Protein AF-A0A7X8R352-F1 (afdb_monomer_lite)

Foldseek 3Di:
DCLVVVVLVVLLVVLVVVLVVLVVVLVPQDPVDPVNVVSNVLSVVLNVLSVVCSVVVDVVSVVVSVVVVVVVVVVVVVVVVVVVVVVVVVVVVVD

Structure (mmCIF, N/CA/C/O backbone):
data_AF-A0A7X8R352-F1
#
_entry.id   AF-A0A7X8R352-F1
#
loop_
_atom_site.group_PDB
_atom_site.id
_atom_site.type_symbol
_atom_site.label_atom_id
_atom_site.label_alt_id
_atom_site.label_comp_id
_atom_site.label_asym_id
_atom_site.label_entity_id
_atom_site.label_seq_id
_atom_site.pdbx_PDB_ins_code
_atom_site.Cartn_x
_atom_site.Cartn_y
_atom_site.Cartn_z
_atom_site.occupancy
_atom_site.B_iso_or_equiv
_atom_site.auth_seq_id
_atom_site.auth_comp_id
_atom_site.auth_asym_id
_atom_site.auth_atom_id
_atom_site.pdbx_PDB_model_num
ATOM 1 N N . ARG A 1 1 ? -7.153 -9.400 12.712 1.00 75.75 1 ARG A N 1
ATOM 2 C CA . ARG A 1 1 ? -6.771 -9.802 14.095 1.00 75.75 1 ARG A CA 1
ATOM 3 C C . ARG A 1 1 ? -7.009 -8.711 15.142 1.00 75.75 1 ARG A C 1
ATOM 5 O O . ARG A 1 1 ? -7.952 -8.860 15.894 1.00 75.75 1 ARG A O 1
ATOM 12 N N . ALA A 1 2 ? -6.249 -7.605 15.206 1.00 90.38 2 ALA A N 1
ATOM 13 C CA . ALA A 1 2 ? -6.448 -6.593 16.269 1.00 90.38 2 ALA A CA 1
ATOM 14 C C . ALA A 1 2 ? -7.860 -5.957 16.268 1.00 90.38 2 ALA A C 1
ATOM 16 O O . ALA A 1 2 ? -8.429 -5.707 17.324 1.00 90.38 2 ALA A O 1
ATOM 17 N N . ILE A 1 3 ? -8.453 -5.776 15.080 1.00 90.50 3 ILE A N 1
ATOM 18 C CA . ILE A 1 3 ? -9.850 -5.339 14.914 1.00 90.50 3 ILE A CA 1
ATOM 19 C C . ILE A 1 3 ? -10.835 -6.353 15.522 1.00 90.50 3 ILE A C 1
ATOM 21 O O . ILE A 1 3 ? -11.704 -5.969 16.299 1.00 90.50 3 ILE A O 1
ATOM 25 N N . GLU A 1 4 ? -10.675 -7.647 15.225 1.00 90.75 4 GLU A N 1
ATOM 26 C CA . GLU A 1 4 ? -11.508 -8.731 15.779 1.00 90.75 4 GLU A CA 1
ATOM 27 C C . GLU A 1 4 ? -11.370 -8.837 17.307 1.00 90.75 4 GLU A C 1
ATOM 29 O O . GLU A 1 4 ? -12.351 -9.057 18.015 1.00 90.75 4 GLU A O 1
ATOM 34 N N . GLU A 1 5 ? -10.154 -8.623 17.818 1.00 94.25 5 GLU A N 1
ATOM 35 C CA . GLU A 1 5 ? -9.826 -8.577 19.249 1.00 94.25 5 GLU A CA 1
ATOM 36 C C . GLU A 1 5 ? -10.331 -7.293 19.938 1.00 94.25 5 GLU A C 1
ATOM 38 O O . GLU A 1 5 ? -10.216 -7.167 21.157 1.00 94.25 5 GLU A O 1
ATOM 43 N N . LYS A 1 6 ? -10.909 -6.347 19.181 1.00 92.12 6 LYS A N 1
ATOM 44 C CA . LYS A 1 6 ? -11.345 -5.013 19.633 1.00 92.12 6 LYS A CA 1
ATOM 45 C C . LYS A 1 6 ? -10.222 -4.159 20.233 1.00 92.12 6 LYS A C 1
ATOM 47 O O . LYS A 1 6 ? -10.490 -3.197 20.953 1.00 92.12 6 LYS A O 1
ATOM 52 N N . ASP A 1 7 ? -8.971 -4.461 19.897 1.00 95.81 7 ASP A N 1
ATOM 53 C CA . ASP A 1 7 ? -7.811 -3.646 20.247 1.00 95.81 7 ASP A CA 1
ATOM 54 C C . ASP A 1 7 ? -7.630 -2.536 19.201 1.00 95.81 7 ASP A C 1
ATOM 56 O O . ASP A 1 7 ? -6.901 -2.654 18.211 1.00 95.81 7 ASP A O 1
ATOM 60 N N . ILE A 1 8 ? -8.377 -1.452 19.410 1.00 94.62 8 ILE A N 1
ATOM 61 C CA . ILE A 1 8 ? -8.482 -0.31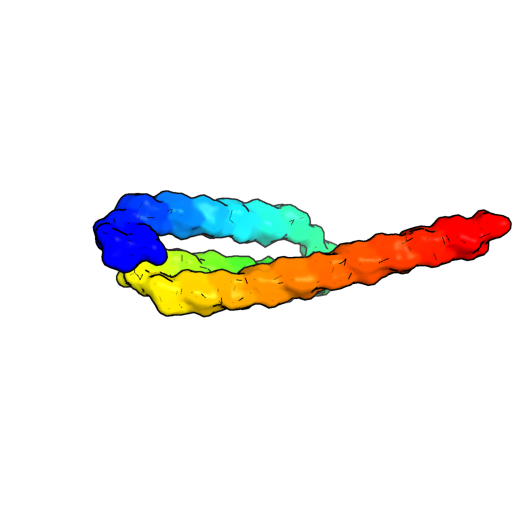7 18.487 1.00 94.62 8 ILE A CA 1
ATOM 62 C C . ILE A 1 8 ? -7.147 0.411 18.324 1.00 94.62 8 ILE A C 1
ATOM 64 O O . ILE A 1 8 ? -6.806 0.790 17.200 1.00 94.62 8 ILE A O 1
ATOM 68 N N . GLN A 1 9 ? -6.396 0.586 19.417 1.00 96.44 9 GLN A N 1
ATOM 69 C CA . GLN A 1 9 ? -5.108 1.277 19.392 1.00 96.44 9 GLN A CA 1
ATOM 70 C C . GLN A 1 9 ? -4.097 0.467 18.586 1.00 96.44 9 GLN A C 1
ATOM 72 O O . GLN A 1 9 ? -3.519 0.971 17.630 1.00 96.44 9 GLN A O 1
ATOM 77 N N . LYS A 1 10 ? -3.965 -0.827 18.886 1.00 97.19 10 LYS A N 1
ATOM 78 C CA . LYS A 1 10 ? -3.053 -1.702 18.149 1.00 97.19 10 LYS A CA 1
ATOM 79 C C . LYS A 1 10 ? -3.449 -1.849 16.683 1.00 97.19 10 LYS A C 1
ATOM 81 O O . LYS A 1 10 ? -2.577 -1.972 15.824 1.00 97.19 10 LYS A O 1
ATOM 86 N N . ALA A 1 11 ? -4.746 -1.872 16.369 1.00 96.94 11 ALA A N 1
ATOM 87 C CA . ALA A 1 11 ? -5.206 -1.859 14.983 1.00 96.94 11 ALA A CA 1
ATOM 88 C C . ALA A 1 11 ? -4.749 -0.581 14.265 1.00 96.94 11 ALA A C 1
ATOM 90 O O . ALA A 1 11 ? -4.186 -0.672 13.180 1.00 96.94 11 ALA A O 1
ATOM 91 N N . HIS A 1 12 ? -4.938 0.581 14.894 1.00 97.62 12 HIS A N 1
ATOM 92 C CA . HIS A 1 12 ? -4.488 1.863 14.360 1.00 97.62 12 HIS A CA 1
ATOM 93 C C . HIS A 1 12 ? -2.972 1.895 14.137 1.00 97.62 12 HIS A C 1
ATOM 95 O O . HIS A 1 12 ? -2.543 2.146 13.016 1.00 97.62 12 HIS A O 1
ATOM 101 N N . ASP A 1 13 ? -2.174 1.549 15.150 1.00 98.12 13 ASP A N 1
ATOM 102 C CA . ASP A 1 13 ? -0.708 1.589 15.076 1.00 98.12 13 ASP A CA 1
ATOM 103 C C . ASP A 1 13 ? -0.160 0.702 13.942 1.00 98.12 13 ASP A C 1
ATOM 105 O O . ASP A 1 13 ? 0.775 1.073 13.232 1.00 98.12 13 ASP A O 1
ATOM 109 N N . ASN A 1 14 ? -0.761 -0.476 13.737 1.00 97.50 14 ASN A N 1
ATOM 110 C CA . ASN A 1 14 ? -0.373 -1.366 12.643 1.00 97.50 14 ASN A CA 1
ATOM 111 C C . ASN A 1 14 ? -0.754 -0.813 11.264 1.00 97.50 14 ASN A C 1
ATOM 113 O O . ASN A 1 14 ? 0.002 -1.019 10.316 1.00 97.50 14 ASN A O 1
ATOM 117 N N . ILE A 1 15 ? -1.906 -0.147 11.144 1.00 97.81 15 ILE A N 1
ATOM 118 C CA . ILE A 1 15 ? -2.339 0.453 9.877 1.00 97.81 15 ILE A CA 1
ATOM 119 C C . ILE A 1 15 ? -1.446 1.645 9.523 1.00 97.81 15 ILE A C 1
ATOM 121 O O . ILE A 1 15 ? -0.936 1.680 8.408 1.00 97.81 15 ILE A O 1
ATOM 125 N N . ILE A 1 16 ? -1.148 2.532 10.480 1.00 98.19 16 ILE A N 1
ATOM 126 C CA . ILE A 1 16 ? -0.212 3.653 10.272 1.00 98.19 16 ILE A CA 1
ATOM 127 C C . ILE A 1 16 ? 1.147 3.144 9.790 1.00 98.19 16 ILE A C 1
ATOM 129 O O . ILE A 1 16 ? 1.696 3.637 8.813 1.00 98.19 16 ILE A O 1
ATOM 133 N N . ARG A 1 17 ? 1.660 2.071 10.399 1.00 98.25 17 ARG A N 1
ATOM 134 C CA . ARG A 1 17 ? 2.921 1.471 9.952 1.00 98.25 17 ARG A CA 1
ATOM 135 C C . ARG A 1 17 ? 2.868 0.962 8.505 1.00 98.25 17 ARG A C 1
ATOM 137 O O . ARG A 1 17 ? 3.891 0.969 7.823 1.00 98.25 17 ARG A O 1
ATOM 144 N N . ALA A 1 18 ? 1.723 0.457 8.050 1.00 97.94 18 ALA A N 1
ATOM 145 C CA . ALA A 1 18 ? 1.552 0.037 6.661 1.00 97.94 18 ALA A CA 1
ATOM 146 C C . ALA A 1 18 ? 1.492 1.246 5.712 1.00 97.94 18 ALA A C 1
ATOM 148 O O . ALA A 1 18 ? 2.123 1.211 4.655 1.00 97.94 18 ALA A O 1
ATOM 149 N N . GLU A 1 19 ? 0.799 2.316 6.111 1.00 98.38 19 GLU A N 1
ATOM 150 C CA . GLU A 1 19 ? 0.754 3.590 5.384 1.00 98.38 19 GLU A CA 1
ATOM 151 C C . GLU A 1 19 ? 2.161 4.192 5.224 1.00 98.38 19 GLU A C 1
ATOM 153 O O . GLU A 1 19 ? 2.550 4.538 4.110 1.00 98.38 19 GLU A O 1
ATOM 158 N N . ASP A 1 20 ? 2.974 4.210 6.287 1.00 98.50 20 ASP A N 1
ATOM 159 C CA . ASP A 1 20 ? 4.358 4.709 6.254 1.00 98.50 20 ASP A CA 1
ATOM 160 C C . ASP A 1 20 ? 5.222 3.979 5.209 1.00 98.50 20 ASP A C 1
ATOM 162 O O . ASP A 1 20 ? 5.986 4.599 4.467 1.00 98.50 20 ASP A O 1
ATOM 166 N N . ILE A 1 21 ? 5.086 2.651 5.111 1.00 98.06 21 ILE A N 1
ATOM 167 C CA . ILE A 1 21 ? 5.817 1.845 4.120 1.00 98.06 21 ILE A CA 1
ATOM 168 C C . ILE A 1 21 ? 5.384 2.213 2.697 1.00 98.06 21 ILE A C 1
ATOM 170 O O . ILE A 1 21 ? 6.229 2.349 1.812 1.00 98.06 21 ILE A O 1
ATOM 174 N N . LEU A 1 22 ? 4.079 2.371 2.462 1.00 98.00 22 LEU A N 1
ATOM 175 C CA . LEU A 1 22 ? 3.556 2.744 1.147 1.00 98.00 22 LEU A CA 1
ATOM 176 C C . LEU A 1 22 ? 3.970 4.165 0.754 1.00 98.00 22 LEU A C 1
ATOM 178 O O . LEU A 1 22 ? 4.308 4.399 -0.407 1.00 98.00 22 LEU A O 1
ATOM 182 N N . HIS A 1 23 ? 4.013 5.092 1.711 1.00 98.38 23 HIS A N 1
ATOM 183 C CA . HIS A 1 23 ? 4.556 6.428 1.492 1.00 98.38 23 HIS A CA 1
ATOM 184 C C . HIS A 1 23 ? 6.026 6.386 1.071 1.00 98.38 23 HIS A C 1
ATOM 186 O O . HIS A 1 23 ? 6.385 7.045 0.095 1.00 98.38 23 HIS A O 1
ATOM 192 N N . GLU A 1 24 ? 6.856 5.574 1.730 1.00 98.25 24 GLU A N 1
ATOM 193 C CA . GLU A 1 24 ? 8.263 5.406 1.350 1.00 98.25 24 GLU A CA 1
ATOM 194 C C . GLU A 1 24 ? 8.405 4.777 -0.047 1.00 98.25 24 GLU A C 1
ATOM 196 O O . GLU A 1 24 ? 9.190 5.241 -0.878 1.00 98.25 24 GLU A O 1
ATOM 201 N N . PHE A 1 25 ? 7.599 3.759 -0.365 1.00 97.38 25 PHE A N 1
ATOM 202 C CA . PHE A 1 25 ? 7.588 3.160 -1.704 1.00 97.38 25 PHE A CA 1
ATOM 203 C C . PHE A 1 25 ? 7.192 4.164 -2.779 1.00 97.38 25 PHE A C 1
ATOM 205 O O . PHE A 1 25 ? 7.801 4.177 -3.842 1.00 97.38 25 PHE A O 1
ATOM 212 N N . LYS A 1 26 ? 6.211 5.029 -2.508 1.00 97.62 26 LYS A N 1
ATOM 213 C CA . LYS A 1 26 ? 5.814 6.090 -3.435 1.00 97.62 26 LYS A CA 1
ATOM 214 C C . LYS A 1 26 ? 6.902 7.158 -3.584 1.00 97.62 26 LYS A C 1
ATOM 216 O O . LYS A 1 26 ? 7.164 7.597 -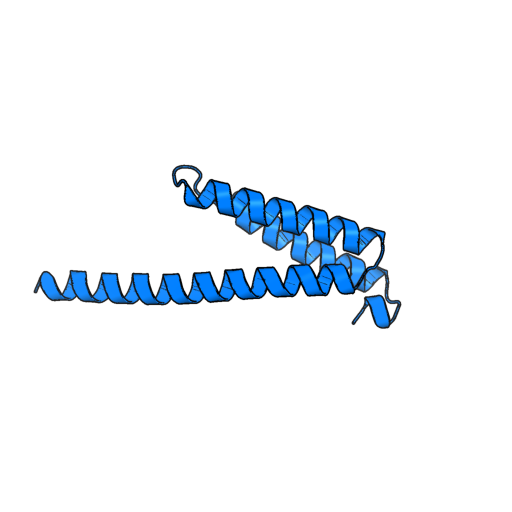4.701 1.00 97.62 26 LYS A O 1
ATOM 221 N N . ALA A 1 27 ? 7.534 7.571 -2.486 1.00 97.81 27 ALA A N 1
ATOM 222 C CA . ALA A 1 27 ? 8.562 8.614 -2.476 1.00 97.81 27 ALA A CA 1
ATOM 223 C C . ALA A 1 27 ? 9.847 8.202 -3.212 1.00 97.81 27 ALA A C 1
ATOM 225 O O . ALA A 1 27 ? 10.552 9.054 -3.749 1.00 97.81 27 ALA A O 1
ATOM 226 N N . THR A 1 28 ? 10.135 6.902 -3.260 1.00 97.50 28 THR A N 1
ATOM 227 C CA . THR A 1 28 ? 11.327 6.337 -3.911 1.00 97.50 28 THR A CA 1
ATOM 228 C C . THR A 1 28 ? 11.132 6.001 -5.393 1.00 97.50 28 THR A C 1
ATOM 230 O O . THR A 1 28 ? 12.069 5.531 -6.040 1.00 97.50 28 THR A O 1
ATOM 233 N N . LEU A 1 29 ? 9.946 6.252 -5.960 1.00 97.62 29 LEU A N 1
ATOM 234 C CA . LEU A 1 29 ? 9.682 6.042 -7.383 1.00 97.62 29 LEU A CA 1
ATOM 235 C C . LEU A 1 29 ? 10.448 7.042 -8.256 1.00 97.62 29 LEU A C 1
ATOM 237 O O . LEU A 1 29 ? 10.361 8.256 -8.073 1.00 97.62 29 LEU A O 1
ATOM 241 N N . ASP A 1 30 ? 11.121 6.527 -9.284 1.00 97.75 30 ASP A N 1
ATOM 242 C CA . ASP A 1 30 ? 11.703 7.354 -10.337 1.00 97.75 30 ASP A CA 1
ATOM 243 C C . ASP A 1 30 ? 10.646 7.682 -11.401 1.00 97.75 30 ASP A C 1
ATOM 245 O O . ASP A 1 30 ? 10.289 6.845 -12.236 1.00 97.75 30 ASP A O 1
ATOM 249 N N . MET A 1 31 ? 10.144 8.918 -11.374 1.00 97.06 31 MET A N 1
ATOM 250 C CA . MET A 1 31 ? 9.074 9.401 -12.257 1.00 97.06 31 MET A CA 1
ATOM 251 C C . MET A 1 31 ? 9.509 9.607 -13.715 1.00 97.06 31 MET A C 1
ATOM 253 O O . MET A 1 31 ? 8.696 10.017 -14.537 1.00 97.06 31 MET A O 1
ATOM 257 N N . GLN A 1 32 ? 10.767 9.329 -14.070 1.00 98.06 32 GLN A N 1
ATOM 258 C CA . GLN A 1 32 ? 11.186 9.288 -15.474 1.00 98.06 32 GLN A CA 1
ATOM 259 C C . GLN A 1 32 ? 10.585 8.093 -16.229 1.00 98.06 32 GLN A C 1
ATOM 261 O O . GLN A 1 32 ? 10.491 8.124 -17.457 1.00 98.06 32 GLN A O 1
ATOM 266 N N . TYR A 1 33 ? 10.173 7.045 -15.510 1.00 96.31 33 TYR A N 1
ATOM 267 C CA . TYR A 1 33 ? 9.608 5.834 -16.095 1.00 96.31 33 TYR A CA 1
ATOM 268 C C . TYR A 1 33 ? 8.080 5.836 -16.033 1.00 96.31 33 TYR A C 1
ATOM 270 O O . TYR A 1 33 ? 7.484 6.064 -14.984 1.00 96.31 33 TYR A O 1
ATOM 278 N N . GLU A 1 34 ? 7.435 5.468 -17.142 1.00 95.44 34 GLU A N 1
ATOM 279 C CA . GLU A 1 34 ? 5.970 5.401 -17.247 1.00 95.44 34 GLU A CA 1
ATOM 280 C C . GLU A 1 34 ? 5.336 4.486 -16.185 1.00 95.44 34 GLU A C 1
ATOM 282 O O . GLU A 1 34 ? 4.319 4.825 -15.579 1.00 95.44 34 GLU A O 1
ATOM 287 N N . VAL A 1 35 ? 5.974 3.345 -15.897 1.00 94.88 35 VAL A N 1
ATOM 288 C CA . VAL A 1 35 ? 5.498 2.386 -14.887 1.00 94.88 35 VAL A CA 1
ATOM 289 C C . VAL A 1 35 ? 5.400 3.004 -13.489 1.00 94.88 35 VAL A C 1
ATOM 291 O O . VAL A 1 35 ? 4.514 2.632 -12.722 1.00 94.88 35 VAL A O 1
ATOM 294 N N . SER A 1 36 ? 6.253 3.981 -13.171 1.00 97.44 36 SER A N 1
ATOM 295 C CA . SER A 1 36 ? 6.247 4.660 -11.876 1.00 97.44 36 SER A CA 1
ATOM 296 C C . SER A 1 36 ? 4.965 5.455 -11.658 1.00 97.44 36 SER A C 1
ATOM 298 O O . SER A 1 36 ? 4.448 5.470 -10.546 1.00 97.44 36 SER A O 1
ATOM 300 N N . HIS A 1 37 ? 4.385 6.046 -12.706 1.00 96.88 37 HIS A N 1
ATOM 301 C CA . HIS A 1 37 ? 3.098 6.736 -12.589 1.00 96.88 37 HIS A CA 1
ATOM 302 C C . HIS A 1 37 ? 1.968 5.766 -12.233 1.00 96.88 37 HIS A C 1
ATOM 304 O O . HIS A 1 37 ? 1.157 6.056 -11.355 1.00 96.88 37 HIS A O 1
ATOM 310 N N . ASN A 1 38 ? 1.954 4.585 -12.853 1.00 96.31 38 ASN A N 1
ATOM 311 C CA . ASN A 1 38 ? 0.961 3.554 -12.550 1.00 96.31 38 ASN A CA 1
ATOM 312 C C . ASN A 1 38 ? 1.136 2.997 -11.128 1.00 96.31 38 ASN A C 1
ATOM 314 O O . ASN A 1 38 ? 0.150 2.807 -10.420 1.00 96.31 38 ASN A O 1
ATOM 318 N N . LEU A 1 39 ? 2.381 2.786 -10.683 1.00 97.44 39 LEU A N 1
ATOM 319 C CA . LEU A 1 39 ? 2.673 2.372 -9.306 1.00 97.44 39 LEU A CA 1
ATOM 320 C C . LEU A 1 39 ? 2.256 3.438 -8.288 1.00 97.44 39 LEU A C 1
ATOM 322 O O . LEU A 1 39 ? 1.673 3.095 -7.265 1.00 97.44 39 LEU A O 1
ATOM 326 N N . ALA A 1 40 ? 2.493 4.719 -8.579 1.00 97.94 40 ALA A N 1
ATOM 327 C CA . ALA A 1 40 ? 2.081 5.815 -7.708 1.00 97.94 40 ALA A CA 1
ATOM 328 C C . ALA A 1 40 ? 0.556 5.852 -7.515 1.00 97.94 40 ALA A C 1
ATOM 330 O O . ALA A 1 40 ? 0.101 5.971 -6.380 1.00 97.94 40 ALA A O 1
ATOM 331 N N . LEU A 1 41 ? -0.220 5.684 -8.594 1.00 97.69 41 LEU A N 1
ATOM 332 C CA . LEU A 1 41 ? -1.685 5.607 -8.526 1.00 97.69 41 LEU A CA 1
ATOM 333 C C . LEU A 1 41 ? -2.165 4.401 -7.710 1.00 97.69 41 LEU A C 1
ATOM 335 O O . LEU A 1 41 ? -3.123 4.507 -6.947 1.00 97.69 41 LEU A O 1
ATOM 339 N N . LEU A 1 42 ? -1.492 3.258 -7.852 1.00 97.19 42 LEU A N 1
ATOM 340 C CA . LEU A 1 42 ? -1.821 2.057 -7.091 1.00 97.19 42 LEU A CA 1
ATOM 341 C C . LEU A 1 42 ? -1.531 2.238 -5.592 1.00 97.19 42 LEU A C 1
ATOM 343 O O . LEU A 1 42 ? -2.350 1.858 -4.758 1.00 97.19 42 LEU A O 1
ATOM 347 N N . TYR A 1 43 ? -0.397 2.852 -5.245 1.00 98.31 43 TYR A N 1
ATOM 348 C CA . TYR A 1 43 ? -0.068 3.173 -3.855 1.00 98.31 43 TYR A CA 1
ATOM 349 C C . TYR A 1 43 ? -1.039 4.187 -3.250 1.00 98.31 43 TYR A C 1
ATOM 351 O O . TYR A 1 43 ? -1.435 4.007 -2.102 1.00 98.31 43 TYR A O 1
ATOM 359 N N . ASP A 1 44 ? -1.475 5.193 -4.013 1.00 98.25 44 ASP A N 1
ATOM 360 C CA . ASP A 1 44 ? -2.499 6.145 -3.564 1.00 98.25 44 ASP A CA 1
ATOM 361 C C . ASP A 1 44 ? -3.821 5.453 -3.246 1.00 98.25 44 ASP A C 1
ATOM 363 O O . ASP A 1 44 ? -4.386 5.661 -2.175 1.00 98.25 44 ASP A O 1
ATOM 367 N N . TYR A 1 45 ? -4.261 4.542 -4.115 1.00 98.12 45 TYR A N 1
ATOM 368 C CA . TYR A 1 45 ? -5.447 3.740 -3.842 1.00 98.12 45 TYR A CA 1
ATOM 369 C C . TYR A 1 45 ? -5.302 2.910 -2.555 1.00 98.12 45 TYR A C 1
ATOM 371 O O . TYR A 1 45 ? -6.219 2.876 -1.736 1.00 98.12 45 TYR A O 1
ATOM 379 N N . PHE A 1 46 ? -4.154 2.262 -2.329 1.00 98.38 46 PHE A N 1
ATOM 380 C CA . PHE A 1 46 ? -3.930 1.504 -1.092 1.00 98.38 46 PHE A CA 1
ATOM 381 C C . PHE A 1 46 ? -3.957 2.394 0.152 1.00 98.38 46 PHE A C 1
ATOM 383 O O . PHE A 1 46 ? -4.553 2.001 1.152 1.00 98.38 46 PHE A O 1
ATOM 390 N N . LEU A 1 47 ? -3.349 3.581 0.090 1.00 98.56 47 LEU A N 1
ATOM 391 C CA . LEU A 1 47 ? -3.359 4.552 1.184 1.00 98.56 47 LEU A CA 1
ATOM 392 C C . LEU A 1 47 ? -4.789 4.994 1.526 1.00 98.56 47 LEU A C 1
ATOM 394 O O . LEU A 1 47 ? -5.177 4.935 2.692 1.00 98.56 47 LEU A O 1
ATOM 398 N N . ASP A 1 48 ? -5.603 5.333 0.523 1.00 98.38 48 ASP A N 1
ATOM 399 C CA . ASP A 1 48 ? -7.006 5.719 0.724 1.00 98.38 48 ASP A CA 1
ATOM 400 C C . ASP A 1 48 ? -7.825 4.592 1.379 1.00 98.38 48 ASP A C 1
ATOM 402 O O . ASP A 1 48 ? -8.620 4.825 2.296 1.00 98.38 48 ASP A O 1
ATOM 406 N N . ARG A 1 49 ? -7.608 3.341 0.949 1.00 98.38 49 ARG A N 1
ATOM 407 C CA . ARG A 1 49 ? -8.297 2.170 1.513 1.00 98.38 49 ARG A CA 1
ATOM 408 C C . ARG A 1 49 ? -7.845 1.861 2.936 1.00 98.38 49 ARG A C 1
ATOM 410 O O . ARG A 1 49 ? -8.689 1.559 3.779 1.00 98.38 49 ARG A O 1
ATOM 417 N N . LEU A 1 50 ? -6.550 1.963 3.233 1.00 98.25 50 LEU A N 1
ATOM 418 C CA . LEU A 1 50 ? -6.033 1.796 4.593 1.00 98.25 50 LEU A CA 1
ATOM 419 C C . LEU A 1 50 ? -6.591 2.863 5.534 1.00 98.25 50 LEU A C 1
ATOM 421 O O . LEU A 1 50 ? -7.046 2.520 6.626 1.00 98.25 50 LEU A O 1
ATOM 425 N N . PHE A 1 51 ? -6.665 4.115 5.085 1.00 97.75 51 PHE A N 1
ATOM 426 C CA . PHE A 1 51 ? -7.273 5.202 5.843 1.00 97.75 51 PHE A CA 1
ATOM 427 C C . PHE A 1 51 ? -8.750 4.922 6.157 1.00 97.75 51 PHE A C 1
ATOM 429 O O . PHE A 1 51 ? -9.183 5.017 7.312 1.00 97.75 51 PHE A O 1
ATOM 436 N N . GLU A 1 52 ? -9.529 4.508 5.154 1.00 98.00 52 GLU A N 1
ATOM 437 C CA . GLU A 1 52 ? -10.934 4.138 5.335 1.00 98.00 52 GLU A CA 1
ATOM 438 C C . GLU A 1 52 ? -11.093 2.958 6.307 1.00 98.00 52 GLU A C 1
ATOM 440 O O . GLU A 1 52 ? -11.917 3.017 7.229 1.00 98.00 52 GLU A O 1
ATOM 445 N N . ALA A 1 53 ? -10.268 1.919 6.152 1.00 97.44 53 ALA A N 1
ATOM 446 C CA . ALA A 1 53 ? -10.231 0.772 7.051 1.00 97.44 53 ALA A CA 1
ATOM 447 C C . ALA A 1 53 ? -9.875 1.183 8.482 1.00 97.44 53 ALA A C 1
ATOM 449 O O . ALA A 1 53 ? -10.435 0.653 9.441 1.00 97.44 53 ALA A O 1
ATOM 450 N N . ASN A 1 54 ? -8.977 2.155 8.651 1.00 97.19 54 ASN A N 1
ATOM 451 C CA . ASN A 1 54 ? -8.570 2.660 9.954 1.00 97.19 54 ASN A CA 1
ATOM 452 C C . ASN A 1 54 ? -9.721 3.399 10.645 1.00 97.19 54 ASN A C 1
ATOM 454 O O . ASN A 1 54 ? -9.972 3.164 11.828 1.00 97.19 54 ASN A O 1
ATOM 458 N N . ILE A 1 55 ? -10.452 4.253 9.927 1.00 97.06 55 ILE A N 1
ATOM 459 C CA . ILE A 1 55 ? -11.598 4.986 10.485 1.00 97.06 55 ILE A CA 1
ATOM 460 C C . ILE A 1 55 ? -12.731 4.031 10.849 1.00 97.06 55 ILE A C 1
ATOM 462 O O . ILE A 1 55 ? -13.261 4.092 11.959 1.00 97.06 55 ILE A O 1
ATOM 466 N N . LYS A 1 56 ? -13.106 3.150 9.919 1.00 96.88 56 LYS A N 1
ATOM 467 C CA . LYS A 1 56 ? -14.247 2.243 10.093 1.00 96.88 56 LYS A CA 1
ATOM 468 C C . LYS A 1 56 ? -13.919 1.025 10.951 1.00 96.88 56 LYS A C 1
ATOM 470 O O . LYS A 1 56 ? -14.837 0.360 11.420 1.00 96.88 56 LYS A O 1
ATOM 475 N N . LYS A 1 57 ? -12.627 0.748 11.163 1.00 95.44 57 LYS A N 1
ATOM 476 C CA . LYS A 1 57 ? -12.120 -0.510 11.729 1.00 95.44 57 LYS A CA 1
ATOM 477 C C . LYS A 1 57 ? -12.707 -1.704 10.982 1.00 95.44 57 LYS A C 1
ATOM 479 O O . LYS A 1 57 ? -13.226 -2.639 11.580 1.00 95.44 57 LYS A O 1
ATOM 484 N N . ASP A 1 58 ? -12.609 -1.630 9.661 1.00 96.12 58 ASP A N 1
ATOM 485 C CA . ASP A 1 58 ? -13.154 -2.613 8.736 1.00 96.12 58 ASP A CA 1
ATOM 486 C C . ASP A 1 58 ? -12.049 -3.583 8.297 1.00 96.12 58 ASP A C 1
ATOM 488 O O . ASP A 1 58 ? -11.064 -3.183 7.674 1.00 96.12 58 ASP A O 1
ATOM 492 N N . ALA A 1 59 ? -12.187 -4.851 8.685 1.00 95.62 59 ALA A N 1
ATOM 493 C CA . ALA A 1 59 ? -11.213 -5.889 8.368 1.00 95.62 59 ALA A CA 1
ATOM 494 C C . ALA A 1 59 ? -11.296 -6.350 6.906 1.00 95.62 59 ALA A C 1
ATOM 496 O O . ALA A 1 59 ? -10.266 -6.717 6.345 1.00 95.62 59 ALA A O 1
ATOM 497 N N . ASP A 1 60 ? -12.470 -6.266 6.275 1.00 96.81 60 ASP A N 1
ATOM 498 C CA . ASP A 1 60 ? -12.659 -6.725 4.898 1.00 96.81 60 ASP A CA 1
ATOM 499 C C . ASP A 1 60 ? -11.878 -5.825 3.928 1.00 96.81 60 ASP A C 1
ATOM 501 O O . ASP A 1 60 ? -11.244 -6.306 2.988 1.00 96.81 60 ASP A O 1
ATOM 505 N N . ILE A 1 61 ? -11.827 -4.516 4.214 1.00 97.19 61 ILE A N 1
ATOM 506 C CA . ILE A 1 61 ? -10.998 -3.561 3.461 1.00 97.19 61 ILE A CA 1
ATOM 507 C C . ILE A 1 61 ? -9.505 -3.898 3.597 1.00 97.19 61 ILE A C 1
ATOM 509 O O . ILE A 1 61 ? -8.758 -3.827 2.621 1.00 97.19 61 ILE A O 1
ATOM 513 N N . LEU A 1 62 ? -9.051 -4.279 4.796 1.00 97.06 62 LEU A N 1
ATOM 514 C CA . LEU A 1 62 ? -7.652 -4.670 5.002 1.00 97.06 62 LEU A CA 1
ATOM 515 C C . LEU A 1 62 ? -7.302 -5.951 4.242 1.00 97.06 62 LEU A C 1
ATOM 517 O O . LEU A 1 62 ? -6.201 -6.047 3.699 1.00 97.06 62 LEU A O 1
ATOM 521 N N . ASP A 1 63 ? -8.217 -6.919 4.194 1.00 97.19 63 ASP A N 1
ATOM 522 C CA . ASP A 1 63 ? -8.016 -8.173 3.468 1.00 97.19 63 ASP A CA 1
ATOM 523 C C . ASP A 1 63 ? -7.968 -7.953 1.947 1.00 97.19 63 ASP A C 1
ATOM 525 O O . ASP A 1 63 ? -7.126 -8.550 1.270 1.00 97.19 63 ASP A O 1
ATOM 529 N N . GLU A 1 64 ? -8.788 -7.041 1.417 1.00 96.81 64 GLU A N 1
ATOM 530 C CA . GLU A 1 64 ? -8.727 -6.594 0.020 1.00 96.81 64 GLU A CA 1
ATOM 531 C C . GLU A 1 64 ? -7.364 -5.962 -0.311 1.00 96.81 64 GLU A C 1
ATOM 533 O O . GLU A 1 64 ? -6.677 -6.398 -1.240 1.00 96.81 64 GLU A O 1
ATOM 538 N N . VAL A 1 65 ? -6.920 -4.977 0.479 1.00 97.44 65 VAL A N 1
ATOM 539 C CA . VAL A 1 65 ? -5.615 -4.325 0.270 1.00 97.44 65 VAL A CA 1
ATOM 540 C C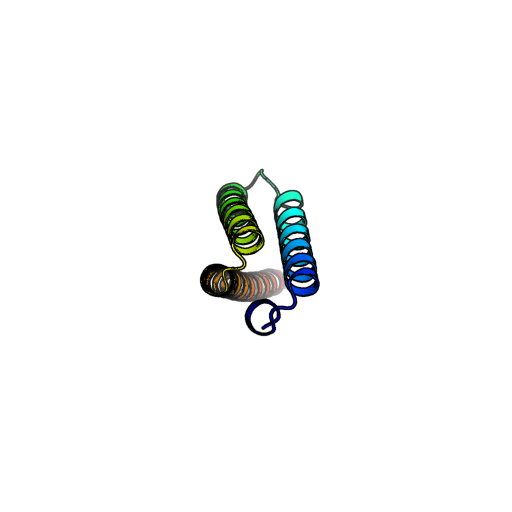 . VAL A 1 65 ? -4.479 -5.343 0.375 1.00 97.44 65 VAL A C 1
ATOM 542 O O . VAL A 1 65 ? -3.560 -5.345 -0.445 1.00 97.44 65 VAL A O 1
ATOM 545 N N . LEU A 1 66 ? -4.542 -6.255 1.349 1.00 97.31 66 LEU A N 1
ATOM 546 C CA . LEU A 1 66 ? -3.546 -7.308 1.521 1.00 97.31 66 LEU A CA 1
ATOM 547 C C . LEU A 1 66 ? -3.476 -8.239 0.306 1.00 97.31 66 LEU A C 1
ATOM 549 O O . LEU A 1 66 ? -2.379 -8.668 -0.062 1.00 97.31 66 LEU A O 1
ATOM 553 N N . HIS A 1 67 ? -4.617 -8.569 -0.300 1.00 97.44 67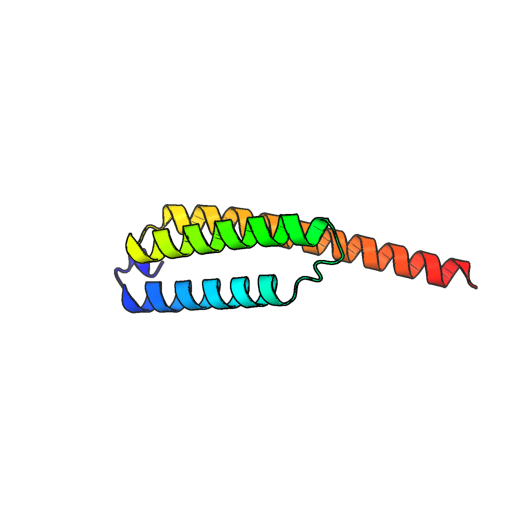 HIS A N 1
ATOM 554 C CA . HIS A 1 67 ? -4.662 -9.363 -1.521 1.00 97.44 67 HIS A CA 1
ATOM 555 C C . HIS A 1 67 ? -3.907 -8.658 -2.656 1.00 97.44 67 HIS A C 1
ATOM 557 O O . HIS A 1 67 ? -2.948 -9.227 -3.180 1.00 97.44 67 HIS A O 1
ATOM 563 N N . PHE A 1 68 ? -4.231 -7.396 -2.946 1.00 96.81 68 PHE A N 1
ATOM 564 C CA . PHE A 1 68 ? -3.569 -6.642 -4.016 1.00 96.81 68 PHE A CA 1
ATOM 565 C C . PHE A 1 68 ? -2.076 -6.407 -3.762 1.00 96.81 68 PHE A C 1
ATOM 567 O O . PHE A 1 68 ? -1.254 -6.574 -4.663 1.00 96.81 68 PHE A O 1
ATOM 574 N N . VAL A 1 69 ? -1.682 -6.083 -2.526 1.00 96.69 69 VAL A N 1
ATOM 575 C CA . VAL A 1 69 ? -0.264 -5.899 -2.174 1.00 96.69 69 VAL A CA 1
ATOM 576 C C . VAL A 1 69 ? 0.523 -7.206 -2.332 1.00 96.69 69 VAL A C 1
ATOM 578 O O . VAL A 1 69 ? 1.687 -7.182 -2.742 1.00 96.69 69 VAL A O 1
ATOM 581 N N . ARG A 1 70 ? -0.087 -8.367 -2.048 1.00 97.62 70 ARG A N 1
ATOM 582 C CA . ARG A 1 70 ? 0.547 -9.674 -2.293 1.00 97.62 70 ARG A CA 1
ATOM 583 C C . ARG A 1 70 ? 0.752 -9.935 -3.779 1.00 97.62 70 ARG A C 1
ATOM 585 O O . ARG A 1 70 ? 1.849 -10.344 -4.151 1.00 97.62 70 ARG A O 1
ATOM 592 N N . GLU A 1 71 ? -0.247 -9.661 -4.611 1.00 97.25 71 GLU A N 1
ATOM 593 C CA . GLU A 1 71 ? -0.119 -9.807 -6.066 1.00 97.25 71 GLU A CA 1
ATOM 594 C C . GLU A 1 71 ? 0.964 -8.885 -6.640 1.00 97.25 71 GLU A C 1
ATOM 596 O O . GLU A 1 71 ? 1.797 -9.320 -7.444 1.00 97.25 71 GLU A O 1
ATOM 601 N N . LEU A 1 72 ? 1.025 -7.635 -6.169 1.00 96.19 72 LEU A N 1
ATOM 602 C CA . LEU A 1 72 ? 2.072 -6.693 -6.556 1.00 96.19 72 LEU A CA 1
ATOM 603 C C . LEU A 1 72 ? 3.465 -7.210 -6.166 1.00 96.19 72 LEU A C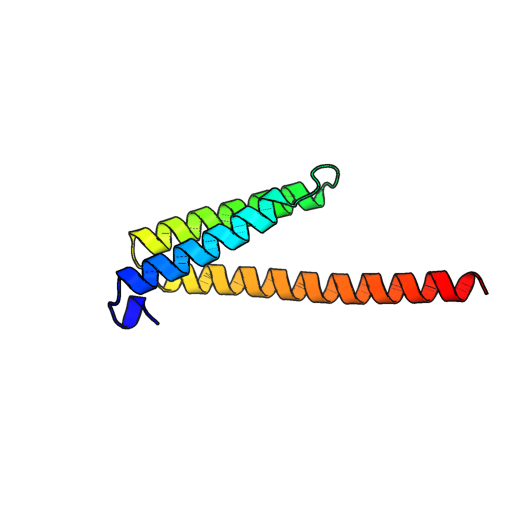 1
ATOM 605 O O . LEU A 1 72 ? 4.382 -7.213 -6.989 1.00 96.19 72 LEU A O 1
ATOM 609 N N . ARG A 1 73 ? 3.627 -7.690 -4.927 1.00 96.38 73 ARG A N 1
ATOM 610 C CA . ARG A 1 73 ? 4.888 -8.274 -4.444 1.00 96.38 73 ARG A CA 1
ATOM 611 C C . ARG A 1 73 ? 5.312 -9.473 -5.291 1.00 96.38 73 ARG A C 1
ATOM 613 O O . ARG A 1 73 ? 6.493 -9.602 -5.609 1.00 96.38 73 ARG A O 1
ATOM 620 N N . ASP A 1 74 ? 4.380 -10.355 -5.630 1.00 97.69 74 ASP A N 1
ATOM 621 C CA . ASP A 1 74 ? 4.680 -11.565 -6.398 1.00 97.69 74 ASP A CA 1
ATOM 622 C C . ASP A 1 74 ? 5.082 -11.217 -7.837 1.00 97.69 74 ASP A C 1
ATOM 624 O O . ASP A 1 74 ? 6.066 -11.753 -8.354 1.00 97.69 74 ASP A O 1
ATOM 628 N N . THR A 1 75 ? 4.412 -10.228 -8.432 1.00 96.06 75 THR A N 1
ATOM 629 C CA . THR A 1 75 ? 4.783 -9.652 -9.733 1.00 96.06 75 THR A CA 1
ATOM 630 C C . THR A 1 75 ? 6.188 -9.048 -9.694 1.00 96.06 75 THR A C 1
ATOM 632 O O . THR A 1 75 ? 7.013 -9.327 -10.566 1.00 96.06 75 THR A O 1
ATOM 635 N N . TRP A 1 76 ? 6.508 -8.277 -8.650 1.00 95.25 76 TRP A N 1
ATOM 636 C CA . TRP A 1 76 ? 7.843 -7.711 -8.451 1.00 95.25 76 TRP A CA 1
ATOM 637 C C . TRP A 1 76 ? 8.916 -8.796 -8.289 1.00 95.25 76 TRP A C 1
ATOM 639 O O . TRP A 1 76 ? 9.992 -8.719 -8.886 1.00 95.25 76 TRP A O 1
ATOM 649 N N . ALA A 1 77 ? 8.621 -9.846 -7.520 1.00 96.62 77 ALA A N 1
ATOM 650 C CA . ALA A 1 77 ? 9.531 -10.968 -7.333 1.00 96.62 77 ALA A CA 1
ATOM 651 C C . ALA A 1 77 ? 9.837 -11.676 -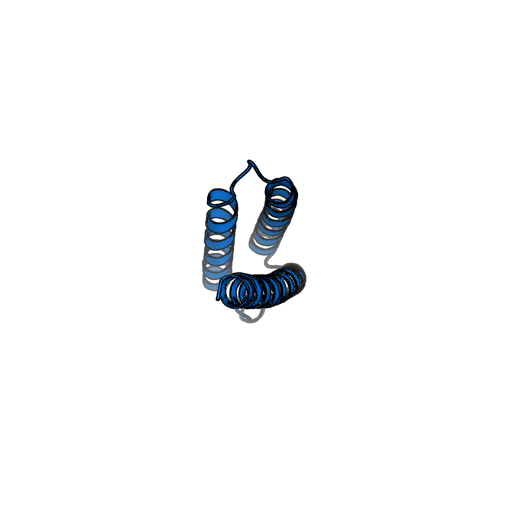8.661 1.00 96.62 77 ALA A C 1
ATOM 653 O O . ALA A 1 77 ? 10.985 -12.060 -8.901 1.00 96.62 77 ALA A O 1
ATOM 654 N N . GLU A 1 78 ? 8.843 -11.826 -9.537 1.00 97.19 78 GLU A N 1
ATOM 655 C CA . GLU A 1 78 ? 9.046 -12.400 -10.866 1.00 97.19 78 GLU A CA 1
ATOM 656 C C . GLU A 1 78 ? 9.866 -11.476 -11.777 1.00 97.19 78 GLU A C 1
ATOM 658 O O . GLU A 1 78 ? 10.848 -11.922 -12.377 1.00 97.19 78 GLU A O 1
ATOM 663 N N . ALA A 1 79 ? 9.564 -10.175 -11.797 1.00 95.00 79 ALA A N 1
ATOM 664 C CA . ALA A 1 79 ? 10.345 -9.184 -12.539 1.00 95.00 79 ALA A CA 1
ATOM 665 C C . ALA A 1 79 ? 11.833 -9.207 -12.139 1.00 95.00 79 ALA A C 1
ATOM 667 O O . ALA A 1 79 ? 12.718 -9.217 -12.999 1.00 95.00 79 ALA A O 1
ATOM 668 N N . MET A 1 80 ? 12.127 -9.328 -10.840 1.00 95.25 80 MET A N 1
ATOM 669 C CA . MET A 1 80 ? 13.496 -9.443 -10.327 1.00 95.25 80 MET A CA 1
ATOM 670 C C . MET A 1 80 ? 14.208 -10.724 -10.788 1.00 95.25 80 MET A C 1
ATOM 672 O O . MET A 1 80 ? 15.410 -10.696 -11.079 1.00 95.25 80 MET A O 1
ATOM 676 N N . LYS A 1 81 ? 13.498 -11.857 -10.893 1.00 95.75 81 LYS A N 1
ATOM 677 C CA . LYS A 1 81 ? 14.076 -13.090 -11.460 1.00 95.75 81 LYS A CA 1
ATOM 678 C C . LYS A 1 81 ? 14.426 -12.901 -12.930 1.00 95.75 81 LYS A C 1
ATOM 680 O O . LYS A 1 81 ? 15.530 -13.276 -13.332 1.00 95.75 81 LYS A O 1
ATOM 685 N N . ILE A 1 82 ? 13.521 -12.304 -13.705 1.00 95.56 82 ILE A N 1
ATOM 686 C CA . ILE A 1 82 ? 13.720 -12.034 -15.132 1.00 95.56 82 ILE A CA 1
ATOM 687 C C . ILE A 1 82 ? 14.925 -11.105 -15.327 1.00 95.56 82 ILE A C 1
ATOM 689 O O . ILE A 1 82 ? 15.845 -11.454 -16.069 1.00 95.56 82 ILE A O 1
ATOM 693 N N . ALA A 1 83 ? 14.992 -9.991 -14.592 1.00 93.12 83 ALA A N 1
ATOM 694 C CA . ALA A 1 83 ? 16.109 -9.047 -14.650 1.00 93.12 83 ALA A CA 1
ATOM 695 C C . ALA A 1 83 ? 17.457 -9.719 -14.324 1.00 93.12 83 ALA A C 1
ATOM 697 O O . ALA A 1 83 ? 18.454 -9.539 -15.027 1.00 93.12 83 ALA A O 1
ATOM 698 N N . LYS A 1 84 ? 17.495 -10.582 -13.298 1.00 91.19 84 LYS A N 1
ATOM 699 C CA . LYS A 1 84 ? 18.705 -11.340 -12.938 1.00 91.19 84 LYS A CA 1
ATOM 700 C C . LYS A 1 84 ? 19.132 -12.322 -14.035 1.00 91.19 84 LYS A C 1
ATOM 702 O O . LYS A 1 84 ? 20.330 -12.500 -14.262 1.00 91.19 84 LYS A O 1
ATOM 707 N N . GLN A 1 85 ? 18.182 -12.983 -14.696 1.00 88.94 85 GLN A N 1
ATOM 708 C CA . GLN A 1 85 ? 18.473 -13.898 -15.804 1.00 88.94 85 GLN A CA 1
ATOM 709 C C . GLN A 1 85 ? 18.989 -13.153 -17.039 1.00 88.94 85 GLN A C 1
ATOM 711 O O . GLN A 1 85 ? 19.945 -13.615 -17.663 1.00 88.94 85 GLN A O 1
ATOM 716 N N . GLN A 1 86 ? 18.403 -11.999 -17.363 1.00 83.69 86 GLN A N 1
ATOM 717 C CA . GLN A 1 86 ? 18.858 -11.136 -18.456 1.00 83.69 86 GLN A CA 1
ATOM 718 C C . GLN A 1 86 ? 20.299 -10.659 -18.223 1.00 83.69 86 GLN A C 1
ATOM 720 O O . GLN A 1 86 ? 21.144 -10.837 -19.100 1.00 83.69 86 GLN A O 1
ATOM 725 N N . ASN A 1 87 ? 20.621 -10.200 -17.009 1.00 82.06 87 ASN A N 1
ATOM 726 C CA . ASN A 1 87 ? 21.984 -9.795 -16.649 1.00 82.06 87 ASN A CA 1
ATOM 727 C C . ASN A 1 87 ? 23.011 -10.932 -16.785 1.00 82.06 87 ASN A C 1
ATOM 729 O O . ASN A 1 87 ? 24.117 -10.711 -17.274 1.00 82.06 87 ASN A O 1
ATOM 733 N N . LYS A 1 88 ? 22.664 -12.174 -16.412 1.00 77.75 88 LYS A N 1
ATOM 734 C CA . LYS A 1 88 ? 23.572 -13.324 -16.599 1.00 77.75 88 LYS A CA 1
ATOM 735 C C . LYS A 1 88 ? 23.837 -13.645 -18.072 1.00 77.75 88 LYS A C 1
ATOM 737 O O . LYS A 1 88 ? 24.951 -14.046 -18.398 1.00 77.75 88 LYS A O 1
ATOM 742 N N . LYS A 1 89 ? 22.832 -13.503 -18.944 1.00 71.00 89 LYS A N 1
ATOM 743 C CA . LYS A 1 89 ? 22.990 -13.732 -20.389 1.00 71.00 89 LYS A CA 1
ATOM 744 C C . LYS A 1 89 ? 23.877 -12.668 -21.037 1.00 71.00 89 LYS A C 1
ATOM 746 O O . LYS A 1 89 ? 24.726 -13.035 -21.838 1.00 71.00 89 LYS A O 1
ATOM 751 N N . ALA A 1 90 ? 23.729 -11.398 -20.652 1.00 71.06 90 ALA A N 1
ATOM 752 C CA . ALA A 1 90 ? 24.564 -10.306 -21.157 1.00 71.06 90 ALA A CA 1
ATOM 753 C C . ALA A 1 90 ? 26.057 -10.529 -20.842 1.00 71.06 90 ALA A C 1
ATOM 755 O O . ALA A 1 90 ? 26.880 -10.551 -21.749 1.00 71.06 90 ALA A O 1
ATOM 756 N N . VAL A 1 91 ? 26.391 -10.846 -19.585 1.00 70.50 91 VAL A N 1
ATOM 757 C CA . VAL A 1 91 ? 27.782 -11.106 -19.151 1.00 70.50 91 VAL A CA 1
ATOM 758 C C . VAL A 1 91 ? 28.385 -12.368 -19.790 1.00 70.50 91 VAL A C 1
ATOM 760 O O . VAL A 1 91 ? 29.601 -12.482 -19.928 1.00 70.50 91 VAL A O 1
ATOM 763 N N . GLY A 1 92 ? 27.555 -13.348 -20.156 1.00 64.44 92 GLY A N 1
ATOM 764 C CA . GLY A 1 92 ? 28.000 -14.565 -20.840 1.00 64.44 92 GLY A CA 1
ATOM 765 C C . GLY A 1 92 ? 28.235 -14.394 -22.343 1.00 64.44 92 GLY A C 1
ATOM 766 O O . GLY A 1 92 ? 28.968 -15.192 -22.909 1.00 64.44 92 GLY A O 1
ATOM 767 N N . ALA A 1 93 ? 27.626 -13.387 -22.977 1.00 59.69 93 ALA A N 1
ATOM 768 C CA . ALA A 1 93 ? 27.802 -13.083 -24.400 1.00 59.69 93 ALA A CA 1
ATOM 769 C C . ALA A 1 93 ? 29.032 -12.197 -24.682 1.00 59.69 93 ALA A C 1
ATOM 771 O O . ALA A 1 93 ? 29.484 -12.126 -25.820 1.00 59.69 93 ALA A O 1
ATOM 772 N N . GLU A 1 94 ? 29.571 -11.534 -23.655 1.00 55.72 94 GLU A N 1
ATOM 773 C CA . GLU A 1 94 ? 30.791 -10.712 -23.716 1.00 55.72 94 GLU A CA 1
ATOM 774 C C . GLU A 1 94 ? 32.084 -11.509 -23.421 1.00 55.72 94 GLU A C 1
ATOM 776 O O . GLU A 1 94 ? 33.161 -10.920 -23.313 1.00 55.72 94 GLU A O 1
ATOM 781 N N . LYS A 1 95 ? 31.995 -12.840 -23.281 1.00 49.56 95 LYS A N 1
ATOM 782 C CA . LYS A 1 95 ? 33.131 -13.765 -23.124 1.00 49.56 95 LYS A CA 1
ATOM 783 C C . LYS A 1 95 ? 33.268 -14.675 -24.333 1.00 49.56 95 LYS A C 1
ATOM 785 O O . LYS A 1 95 ? 34.430 -14.961 -24.693 1.00 49.56 95 LYS A O 1
#

Sequence (95 aa):
RAIEEKDIQKAHDNIIRAEDILHEFKATLDMQYEVSHNLALLYDYFLDRLFEANIKKDADILDEVLHFVRELRDTWAEAMKIAKQQNKKAVGAEK

pLDDT: mean 93.45, std 9.64, range [49.56, 98.56]

Secondary structure (DSSP, 8-state):
-TTTTT-HHHHHHHHHHHHHHHHHHHHT--TTSHHHHHHHHHHHHHHHHHHHHHHHT-HHHHHHHHHHHHHHHHHHHHHHHHHHHHHHHHHHH--

Radius of gyration: 17.65 Å; chains: 1; bounding box: 47×24×45 Å